Protein AF-A0A5K1AE03-F1 (afdb_monomer)

Radius of gyration: 15.59 Å; Cα contacts (8 Å, |Δi|>4): 32; chains: 1; bounding box: 34×25×38 Å

Foldseek 3Di:
DVVVVVVCVVVVHDDDDDDFDQADPPDPDDGVVSNVVRVVVRVVVSVVVVVVVCVVCVPDDPVVD

InterPro domains:
  IPR035994 Nucleoside phosphorylase superfamily [G3DSA:3.40.50.1580] (1-65)
  IPR035994 Nucleoside phosphorylase superfamily [SSF53167] (1-57)
  IPR044580 5'-Methylthioadenosine/S-adenosylhomocysteine nucleosidase [PTHR46994] (1-65)

Secondary structure (DSSP, 8-state):
-HHHHHHHHHTT----------S-TTSSS-HHHHHHHHHHHHHHHHHHHHHHHHHHHTT--GGG-

pLDDT: mean 98.05, std 0.97, range [94.0, 98.81]

Sequence (65 aa):
GAAVAYVADLFSVPCIFLKAVTDIVDGDKPTPEEFLQNLVAVTAALDRTVIKVVDFISGKCLSEL

Structure (mmCIF, N/CA/C/O backbone):
data_AF-A0A5K1AE03-F1
#
_entry.id   AF-A0A5K1AE03-F1
#
loop_
_atom_site.group_PDB
_atom_site.id
_atom_site.type_symbol
_atom_site.label_atom_id
_atom_site.label_alt_id
_atom_site.label_comp_id
_atom_site.label_asym_id
_atom_site.label_entity_id
_atom_site.label_seq_id
_atom_site.pdbx_PDB_ins_code
_atom_site.Cartn_x
_atom_site.Cartn_y
_atom_site.Cartn_z
_atom_site.occupancy
_atom_site.B_iso_or_equiv
_atom_site.auth_seq_id
_atom_site.auth_comp_id
_atom_site.auth_asym_id
_atom_site.auth_atom_id
_atom_site.pdbx_PDB_model_num
ATOM 1 N N . GLY A 1 1 ? 1.948 -6.830 2.820 1.00 95.19 1 GLY A N 1
ATOM 2 C CA . GLY A 1 1 ? 0.480 -6.7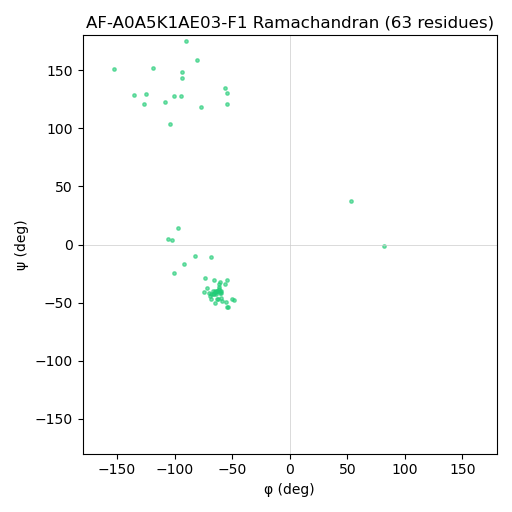13 2.768 1.00 95.19 1 GLY A CA 1
ATOM 3 C C . GLY A 1 1 ? -0.110 -7.704 3.736 1.00 95.19 1 GLY A C 1
ATOM 4 O O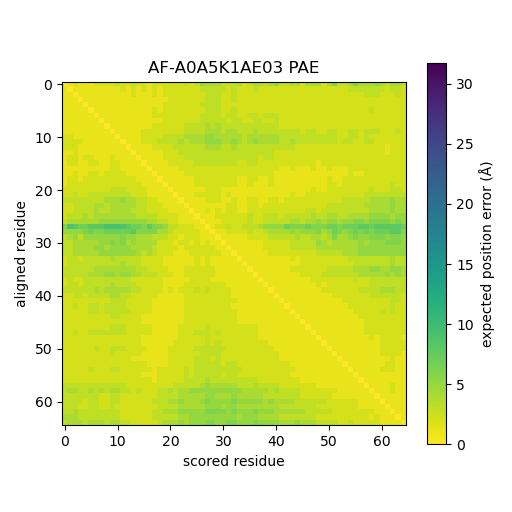 . GLY A 1 1 ? -0.415 -7.319 4.851 1.00 95.19 1 GLY A O 1
ATOM 5 N N . ALA A 1 2 ? -0.124 -8.982 3.355 1.00 98.25 2 ALA A N 1
ATOM 6 C CA . ALA A 1 2 ? -0.692 -10.076 4.146 1.00 98.25 2 ALA A CA 1
ATOM 7 C C . ALA A 1 2 ? -0.253 -10.113 5.622 1.00 98.25 2 ALA A C 1
ATOM 9 O O . ALA A 1 2 ? -1.110 -10.168 6.487 1.00 98.25 2 ALA A O 1
ATOM 10 N N . ALA A 1 3 ? 1.043 -9.998 5.933 1.00 98.62 3 ALA A N 1
ATOM 11 C CA . ALA A 1 3 ? 1.501 -10.004 7.330 1.00 98.62 3 ALA A CA 1
ATOM 12 C C . ALA A 1 3 ? 0.937 -8.838 8.172 1.00 98.62 3 ALA A C 1
ATOM 14 O O . ALA A 1 3 ? 0.610 -9.023 9.338 1.00 98.62 3 ALA A O 1
ATOM 15 N N . VAL A 1 4 ? 0.779 -7.649 7.577 1.00 98.62 4 VAL A N 1
ATOM 16 C CA . VAL A 1 4 ? 0.161 -6.491 8.250 1.00 98.62 4 VAL A CA 1
ATOM 17 C C . VAL A 1 4 ? -1.332 -6.739 8.462 1.00 98.62 4 VAL A C 1
ATOM 19 O O . VAL A 1 4 ? -1.830 -6.507 9.556 1.00 98.62 4 VAL A O 1
ATOM 22 N N . ALA A 1 5 ? -2.025 -7.260 7.442 1.00 98.69 5 ALA A N 1
ATOM 23 C CA . ALA A 1 5 ? -3.441 -7.615 7.543 1.00 98.69 5 ALA A CA 1
ATOM 24 C C . ALA A 1 5 ? -3.678 -8.686 8.616 1.00 98.69 5 ALA A C 1
ATOM 26 O O . ALA A 1 5 ? -4.602 -8.561 9.404 1.00 98.69 5 ALA A O 1
ATOM 27 N N . TYR A 1 6 ? -2.800 -9.689 8.684 1.00 98.75 6 TYR A N 1
ATOM 28 C CA . TYR A 1 6 ? -2.854 -10.748 9.685 1.00 98.75 6 TYR A CA 1
ATOM 29 C C . TYR A 1 6 ? -2.782 -10.186 11.107 1.00 98.75 6 TYR A C 1
ATOM 31 O O . TYR A 1 6 ? -3.613 -10.516 11.942 1.00 98.75 6 TYR A O 1
ATOM 39 N N . VAL A 1 7 ? -1.830 -9.291 11.385 1.00 98.75 7 VAL A N 1
ATOM 40 C CA . VAL A 1 7 ? -1.738 -8.668 12.712 1.00 98.75 7 VAL A CA 1
ATOM 41 C C . VAL A 1 7 ? -2.943 -7.767 12.991 1.00 98.75 7 VAL A C 1
ATOM 43 O O . VAL A 1 7 ? -3.454 -7.790 14.104 1.00 98.75 7 VAL A O 1
ATOM 46 N N . ALA A 1 8 ? -3.429 -7.003 12.009 1.00 98.75 8 ALA A N 1
ATOM 47 C CA . ALA A 1 8 ? -4.623 -6.174 12.186 1.00 98.75 8 ALA A CA 1
ATOM 48 C C . ALA A 1 8 ? -5.867 -7.013 12.535 1.00 98.75 8 ALA A C 1
ATOM 50 O O . ALA A 1 8 ? -6.630 -6.636 13.425 1.00 98.75 8 ALA A O 1
ATOM 51 N N . ASP A 1 9 ? -6.017 -8.175 11.895 1.00 98.69 9 ASP A N 1
ATOM 52 C CA . ASP A 1 9 ? -7.097 -9.133 12.141 1.00 98.69 9 ASP A CA 1
ATOM 53 C C . ASP A 1 9 ? -7.051 -9.711 13.565 1.00 98.69 9 ASP A C 1
ATOM 55 O O . ASP A 1 9 ? -8.069 -9.713 14.258 1.00 98.69 9 ASP A O 1
ATOM 59 N N . LEU A 1 10 ? -5.858 -10.069 14.071 1.00 98.81 10 LEU A N 1
ATOM 60 C CA . LEU A 1 10 ? -5.679 -10.553 15.453 1.00 98.81 10 LEU A CA 1
ATOM 61 C C . LEU A 1 10 ? -6.231 -9.588 16.515 1.00 98.81 10 LEU A C 1
ATOM 63 O O . LEU A 1 10 ? -6.663 -10.030 17.579 1.00 98.81 10 LEU A O 1
ATOM 67 N N . PHE A 1 11 ? -6.209 -8.283 16.238 1.00 98.69 11 PHE A N 1
ATOM 68 C CA . PHE A 1 11 ? -6.705 -7.245 17.144 1.00 98.69 11 PHE A CA 1
ATOM 69 C C . PHE A 1 11 ? -8.049 -6.650 16.711 1.00 98.69 11 PHE A C 1
ATOM 71 O O . PHE A 1 11 ? -8.521 -5.709 17.346 1.00 98.69 11 PHE A O 1
ATOM 78 N N . SER A 1 12 ? -8.669 -7.176 15.648 1.00 98.19 12 SER A N 1
ATOM 79 C CA . SER A 1 12 ? -9.912 -6.638 15.077 1.00 98.19 12 SER A CA 1
ATOM 80 C C . SER A 1 12 ? -9.826 -5.136 14.754 1.00 98.19 12 SER A C 1
ATOM 82 O O . SER A 1 12 ? -10.784 -4.386 14.943 1.00 98.1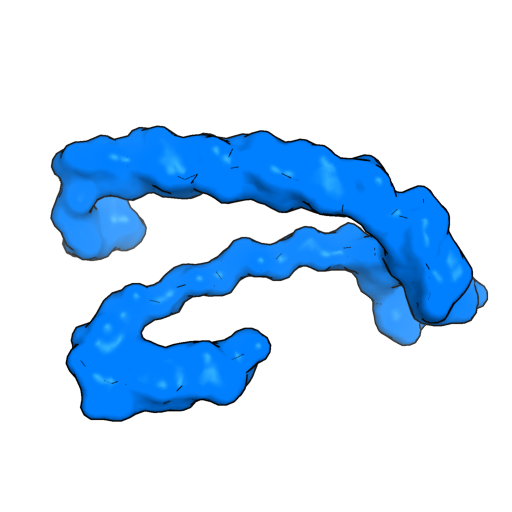9 12 SER A O 1
ATOM 84 N N . VAL A 1 13 ? -8.663 -4.681 14.277 1.00 98.62 13 VAL A N 1
ATOM 85 C CA . VAL A 1 13 ? -8.421 -3.283 13.898 1.00 98.62 13 VAL A CA 1
ATOM 86 C C . VAL A 1 13 ? -8.667 -3.114 12.392 1.00 98.62 13 VAL A C 1
ATOM 88 O O . VAL A 1 13 ? -8.059 -3.841 11.602 1.00 98.62 13 VAL A O 1
ATOM 91 N N . PRO A 1 14 ? -9.502 -2.150 11.951 1.00 98.12 14 PRO A N 1
ATOM 92 C CA . PRO A 1 14 ? -9.682 -1.853 10.531 1.00 98.12 14 PRO A CA 1
ATOM 93 C C . PRO A 1 14 ? -8.351 -1.525 9.843 1.00 98.12 14 PRO A C 1
ATOM 95 O O . PRO A 1 14 ? -7.554 -0.737 10.350 1.00 98.12 14 PRO A O 1
ATOM 98 N N . CYS A 1 15 ? -8.116 -2.105 8.666 1.00 98.00 15 CYS A N 1
ATOM 99 C CA . CYS A 1 15 ? -6.868 -1.941 7.925 1.00 98.00 15 CYS A CA 1
ATOM 100 C C . CYS A 1 15 ? -7.150 -1.681 6.441 1.00 98.00 15 CYS A C 1
ATOM 102 O O . CYS A 1 15 ? -7.867 -2.448 5.800 1.00 98.00 15 CYS A O 1
ATOM 104 N N . ILE A 1 16 ? -6.560 -0.618 5.890 1.00 97.88 16 ILE A N 1
ATOM 105 C CA . ILE A 1 16 ? -6.593 -0.293 4.458 1.00 97.88 16 ILE A CA 1
ATOM 106 C C . ILE A 1 16 ? -5.173 -0.284 3.890 1.00 97.88 16 ILE A C 1
ATOM 108 O O . ILE A 1 16 ? -4.206 0.002 4.597 1.00 97.88 16 ILE A O 1
ATOM 112 N N . PHE A 1 17 ? -5.037 -0.582 2.599 1.00 98.50 17 PHE A N 1
ATOM 113 C CA . PHE A 1 17 ? -3.746 -0.631 1.916 1.00 98.50 17 PHE A CA 1
ATOM 114 C C . PHE A 1 17 ? -3.743 0.288 0.703 1.00 98.50 17 PHE A C 1
ATOM 116 O O . PHE A 1 17 ? -4.596 0.177 -0.171 1.00 98.50 17 PHE A O 1
ATOM 123 N N . LEU A 1 18 ? -2.715 1.128 0.611 1.00 98.50 18 LEU A N 1
ATOM 124 C CA . LEU A 1 18 ? -2.376 1.861 -0.602 1.00 98.50 18 LEU A CA 1
ATOM 125 C C . LEU A 1 18 ? -1.098 1.249 -1.181 1.00 98.50 18 LEU A C 1
ATOM 127 O O . LEU A 1 18 ? -0.079 1.134 -0.494 1.00 98.50 18 LEU A O 1
ATOM 131 N N . LYS A 1 19 ? -1.170 0.794 -2.432 1.00 98.25 19 LYS A N 1
ATOM 132 C CA . LYS A 1 19 ? -0.059 0.184 -3.168 1.00 98.25 19 LYS A CA 1
ATOM 133 C C . LYS A 1 19 ? 0.102 0.917 -4.486 1.00 98.25 19 LYS A C 1
ATOM 135 O O . LYS A 1 19 ? -0.837 0.979 -5.270 1.00 98.25 19 LYS A O 1
ATOM 140 N N . ALA A 1 20 ? 1.280 1.483 -4.703 1.00 98.25 20 ALA A N 1
ATOM 141 C CA . ALA A 1 20 ? 1.605 2.176 -5.935 1.00 98.25 20 ALA A CA 1
ATOM 142 C C . ALA A 1 20 ? 2.442 1.242 -6.815 1.00 98.25 20 ALA A C 1
ATOM 144 O O . ALA A 1 20 ? 3.411 0.655 -6.337 1.00 98.25 20 ALA A O 1
ATOM 145 N N . VAL A 1 21 ? 2.019 1.063 -8.065 1.00 98.25 21 VAL A N 1
ATOM 146 C CA . VAL A 1 21 ? 2.663 0.151 -9.015 1.00 98.25 21 VAL A CA 1
ATOM 147 C C . VAL A 1 21 ? 3.929 0.810 -9.551 1.00 98.25 21 VAL A C 1
ATOM 149 O O . VAL A 1 21 ? 3.861 1.882 -10.149 1.00 98.25 21 VAL A O 1
ATOM 152 N N . THR A 1 22 ? 5.073 0.182 -9.303 1.00 98.00 22 THR A N 1
ATOM 153 C CA . THR A 1 22 ? 6.406 0.636 -9.727 1.00 98.00 22 THR A CA 1
ATOM 154 C C . THR A 1 22 ? 6.914 -0.088 -10.965 1.00 98.00 22 THR A C 1
ATOM 156 O O . THR A 1 22 ? 7.723 0.462 -11.701 1.00 98.00 22 THR A O 1
ATOM 159 N N . ASP A 1 23 ? 6.420 -1.291 -11.204 1.00 98.31 23 ASP A N 1
ATOM 160 C CA . ASP A 1 23 ? 6.867 -2.209 -12.240 1.00 98.31 23 ASP A CA 1
ATOM 161 C C . ASP A 1 23 ? 5.705 -3.121 -12.643 1.00 98.31 23 ASP A C 1
ATOM 163 O O . ASP A 1 23 ? 4.791 -3.375 -11.850 1.00 98.31 23 ASP A O 1
ATOM 167 N N . ILE A 1 24 ? 5.720 -3.565 -13.896 1.00 97.75 24 ILE A N 1
ATOM 168 C CA . ILE A 1 24 ? 4.704 -4.435 -14.481 1.00 97.75 24 ILE A CA 1
ATOM 169 C C . ILE A 1 24 ? 5.290 -5.841 -14.574 1.00 97.75 24 ILE A C 1
ATOM 171 O O . ILE A 1 24 ? 6.120 -6.132 -15.430 1.00 97.75 24 ILE A O 1
ATOM 175 N N . VAL A 1 25 ? 4.864 -6.719 -13.665 1.00 97.38 25 VAL A N 1
ATOM 176 C CA . VAL A 1 25 ? 5.421 -8.076 -13.512 1.00 97.38 25 VAL A CA 1
ATOM 177 C C . VAL A 1 25 ? 5.245 -8.931 -14.771 1.00 97.38 25 VAL A C 1
ATOM 179 O O . VAL A 1 25 ? 6.092 -9.764 -15.074 1.00 97.38 25 VAL A O 1
ATOM 182 N N . ASP A 1 26 ? 4.148 -8.732 -15.494 1.00 97.06 26 ASP A N 1
ATOM 183 C CA . ASP A 1 26 ? 3.814 -9.390 -16.758 1.00 97.06 26 ASP A CA 1
ATOM 184 C C . ASP A 1 26 ? 4.181 -8.546 -17.992 1.00 97.06 26 ASP A C 1
ATOM 186 O O . ASP A 1 26 ? 3.732 -8.837 -19.100 1.00 97.06 26 ASP A O 1
ATOM 190 N N . GLY A 1 27 ? 4.987 -7.497 -17.806 1.00 96.00 27 GLY A N 1
ATOM 191 C CA . GLY A 1 27 ? 5.467 -6.621 -18.867 1.00 96.00 27 GLY A CA 1
ATOM 192 C C . GLY A 1 27 ? 6.785 -7.085 -19.487 1.00 96.00 27 GLY A C 1
ATOM 193 O O . GLY A 1 27 ? 7.441 -8.018 -19.030 1.00 96.00 27 GLY A O 1
ATOM 194 N N . ASP A 1 28 ? 7.204 -6.375 -20.533 1.00 96.19 28 ASP A N 1
ATOM 195 C CA . ASP A 1 28 ? 8.400 -6.730 -21.309 1.00 96.19 28 ASP A CA 1
ATOM 196 C C . ASP A 1 28 ? 9.717 -6.235 -20.680 1.00 96.19 28 ASP A C 1
ATOM 198 O O . ASP A 1 28 ? 10.804 -6.576 -21.155 1.00 96.19 28 ASP A O 1
ATOM 202 N N . LYS A 1 29 ? 9.652 -5.387 -19.643 1.00 94.69 29 LYS A N 1
ATOM 203 C CA . LYS A 1 29 ? 10.840 -4.809 -19.004 1.00 94.69 29 LYS A CA 1
ATOM 204 C C . LYS A 1 29 ? 11.293 -5.644 -17.802 1.00 94.69 29 LYS A C 1
ATOM 206 O O . LYS A 1 29 ? 10.457 -6.105 -17.031 1.00 94.69 29 LYS A O 1
ATOM 211 N N . PRO A 1 30 ? 12.610 -5.764 -17.571 1.00 97.25 30 PRO A N 1
ATOM 212 C CA . PRO A 1 30 ? 13.138 -6.269 -16.310 1.00 97.25 30 PRO A CA 1
ATOM 213 C C . PRO A 1 30 ? 12.606 -5.482 -15.098 1.00 97.25 30 PRO A C 1
ATOM 215 O O . PRO A 1 30 ? 12.642 -4.248 -15.078 1.00 97.25 30 PRO A O 1
ATOM 218 N N . THR A 1 31 ? 12.110 -6.199 -14.084 1.00 97.38 31 THR A N 1
ATOM 219 C CA . THR A 1 31 ? 11.436 -5.583 -12.930 1.00 97.38 31 THR A CA 1
ATOM 220 C C . THR A 1 31 ? 12.335 -4.667 -12.091 1.00 97.38 31 THR A C 1
ATOM 222 O O . THR A 1 31 ? 11.859 -3.594 -11.718 1.00 97.38 31 THR A O 1
ATOM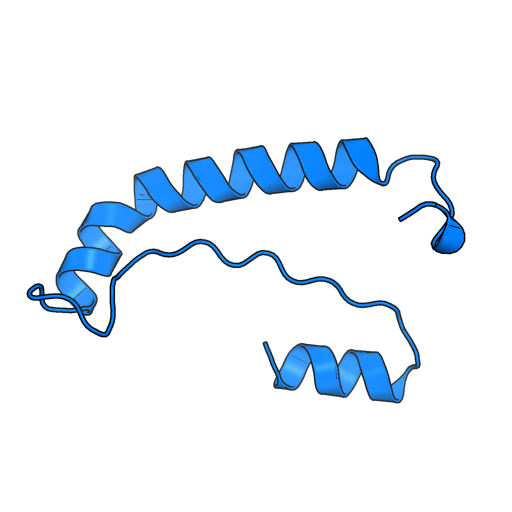 225 N N . PRO A 1 32 ? 13.622 -4.980 -11.812 1.00 96.88 32 PRO A N 1
ATOM 226 C CA . PRO A 1 32 ? 14.471 -4.080 -11.026 1.00 96.88 32 PRO A CA 1
ATOM 227 C C . PRO A 1 32 ? 14.706 -2.733 -11.721 1.00 96.88 32 PRO A C 1
ATOM 229 O O . PRO A 1 32 ? 14.690 -1.681 -11.081 1.00 96.88 32 PRO A O 1
ATOM 232 N N . GLU A 1 33 ? 14.903 -2.758 -13.035 1.00 97.56 33 GLU A N 1
ATOM 233 C CA . GLU A 1 33 ? 15.151 -1.587 -13.865 1.00 97.56 33 GLU A CA 1
ATOM 234 C C . GLU A 1 33 ? 13.907 -0.703 -13.950 1.00 97.56 33 GLU A C 1
ATOM 236 O O . GLU A 1 33 ? 14.000 0.507 -13.733 1.00 97.56 33 GLU A O 1
ATOM 241 N N . GLU A 1 34 ? 12.737 -1.295 -14.212 1.00 98.38 34 GLU A N 1
ATOM 242 C CA . GLU A 1 34 ? 11.480 -0.548 -14.260 1.00 98.38 34 GLU A CA 1
ATOM 243 C C . GLU A 1 34 ? 11.116 0.038 -12.889 1.00 98.38 34 GLU A C 1
ATOM 245 O O . GLU A 1 34 ? 10.742 1.212 -12.803 1.00 98.38 34 GLU A O 1
ATOM 250 N N . PHE A 1 35 ? 11.330 -0.727 -11.813 1.00 98.06 35 PHE A N 1
ATOM 251 C CA . PHE A 1 35 ? 11.158 -0.256 -10.443 1.00 98.06 35 PHE A CA 1
ATOM 252 C C . PHE A 1 35 ? 11.987 1.006 -10.178 1.00 98.06 35 PHE A C 1
ATOM 254 O O . PHE A 1 35 ? 11.439 2.027 -9.758 1.00 98.06 35 PHE A O 1
ATOM 261 N N . LEU A 1 36 ? 13.298 0.963 -10.448 1.00 98.00 36 LEU A N 1
ATOM 262 C CA . LEU A 1 36 ? 14.199 2.094 -10.198 1.00 98.00 36 LEU A CA 1
ATOM 263 C C . LEU A 1 36 ? 13.865 3.298 -11.081 1.00 98.00 36 LEU A C 1
ATOM 265 O O . LEU A 1 36 ? 13.878 4.431 -10.596 1.00 98.00 36 LEU A O 1
ATOM 269 N N . GLN A 1 37 ? 13.530 3.060 -12.352 1.00 98.00 37 GLN A N 1
ATOM 270 C CA . GLN A 1 37 ? 13.123 4.104 -13.290 1.00 98.00 37 GLN A CA 1
ATOM 271 C C . GLN A 1 37 ? 11.874 4.851 -12.800 1.00 98.00 37 GLN A C 1
ATOM 273 O O . GLN A 1 37 ? 11.799 6.077 -12.907 1.00 98.00 37 GLN A O 1
ATOM 278 N N . ASN A 1 38 ? 10.898 4.125 -12.254 1.00 98.38 38 ASN A N 1
ATOM 279 C CA . ASN A 1 38 ? 9.601 4.682 -11.878 1.00 98.38 38 ASN A CA 1
ATOM 280 C C . ASN A 1 38 ? 9.53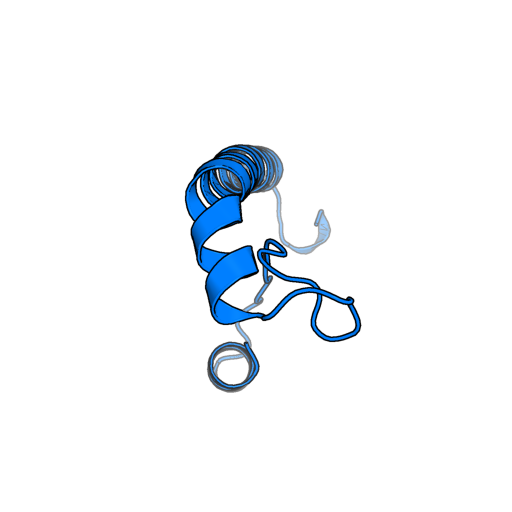8 5.173 -10.425 1.00 98.38 38 ASN A C 1
ATOM 282 O O . ASN A 1 38 ? 8.636 5.946 -10.088 1.00 98.38 38 ASN A O 1
ATOM 286 N N . LEU A 1 39 ? 10.482 4.767 -9.567 1.00 98.31 39 LEU A N 1
ATOM 287 C CA . LEU A 1 39 ? 10.422 4.952 -8.114 1.00 98.31 39 LEU A CA 1
ATOM 288 C C . LEU A 1 39 ? 10.100 6.392 -7.693 1.00 98.31 39 LEU A C 1
ATOM 290 O O . LEU A 1 39 ? 9.221 6.603 -6.856 1.00 98.31 39 LEU A O 1
ATOM 294 N N . VAL A 1 40 ? 10.763 7.390 -8.285 1.00 98.50 40 VAL A N 1
ATOM 295 C CA . VAL A 1 40 ? 10.556 8.809 -7.941 1.00 98.50 40 VAL A CA 1
ATOM 296 C C . VAL A 1 40 ? 9.136 9.264 -8.289 1.00 98.50 40 VAL A C 1
ATOM 298 O O . VAL A 1 40 ? 8.436 9.832 -7.448 1.00 98.50 40 VAL A 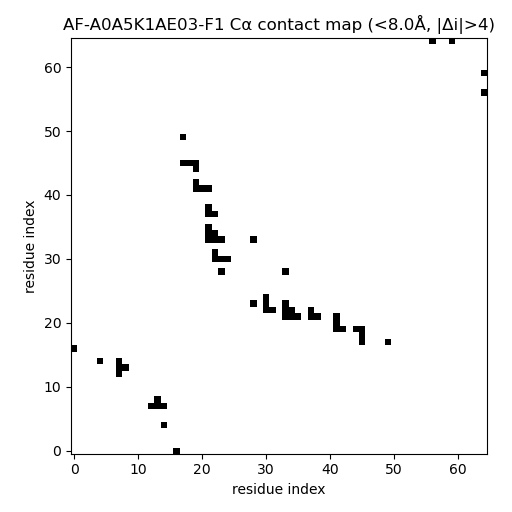O 1
ATOM 301 N N . ALA A 1 41 ? 8.687 8.993 -9.515 1.00 98.62 41 ALA A N 1
ATOM 302 C CA . ALA A 1 41 ? 7.378 9.426 -9.995 1.00 98.62 41 ALA A CA 1
ATOM 303 C C . ALA A 1 41 ? 6.235 8.732 -9.237 1.00 98.62 41 ALA A C 1
ATOM 305 O O . ALA A 1 41 ? 5.260 9.375 -8.839 1.00 98.62 41 ALA A O 1
ATOM 306 N N . VAL A 1 42 ? 6.378 7.429 -8.996 1.00 98.62 42 VAL A N 1
ATOM 307 C CA . VAL A 1 42 ? 5.373 6.608 -8.318 1.00 98.62 42 VAL A CA 1
ATOM 308 C C . VAL A 1 42 ? 5.305 6.937 -6.827 1.00 98.62 42 VAL A C 1
ATOM 310 O O . VAL A 1 42 ? 4.207 7.040 -6.283 1.00 98.62 42 VAL A O 1
ATOM 313 N N . THR A 1 43 ? 6.437 7.216 -6.174 1.00 98.62 43 THR A N 1
ATOM 314 C CA . THR A 1 43 ? 6.444 7.674 -4.774 1.00 98.62 43 THR A CA 1
ATOM 315 C C . THR A 1 43 ? 5.762 9.036 -4.630 1.00 98.62 43 THR A C 1
ATOM 317 O O . THR A 1 43 ? 4.951 9.212 -3.727 1.00 98.62 43 THR A O 1
ATOM 320 N N . ALA A 1 44 ? 5.984 9.975 -5.558 1.00 98.62 44 ALA A N 1
ATOM 321 C CA . ALA A 1 44 ? 5.273 11.258 -5.566 1.00 98.62 44 ALA A CA 1
ATOM 322 C C . ALA A 1 44 ? 3.761 11.107 -5.845 1.00 98.62 44 ALA A C 1
ATOM 324 O O . ALA A 1 44 ? 2.939 11.905 -5.388 1.00 98.62 44 ALA A O 1
ATOM 325 N N . ALA A 1 45 ? 3.353 10.099 -6.621 1.00 98.75 45 ALA A N 1
ATOM 326 C CA . ALA A 1 45 ? 1.940 9.768 -6.800 1.00 98.75 45 ALA A CA 1
ATOM 327 C C . ALA A 1 45 ? 1.328 9.166 -5.525 1.00 98.75 45 ALA A C 1
ATOM 329 O O . ALA A 1 45 ? 0.217 9.548 -5.146 1.00 98.75 45 ALA A O 1
ATOM 330 N N . LEU A 1 46 ? 2.060 8.279 -4.845 1.00 98.81 46 LEU A N 1
ATOM 331 C CA . LEU A 1 46 ? 1.640 7.692 -3.577 1.00 98.81 46 LEU A CA 1
ATOM 332 C C . LEU A 1 46 ? 1.497 8.759 -2.487 1.00 98.81 46 LEU A C 1
ATOM 334 O O . LEU A 1 46 ? 0.452 8.806 -1.849 1.00 98.81 46 LEU A O 1
ATOM 338 N N . ASP A 1 47 ? 2.477 9.650 -2.340 1.00 98.69 47 ASP A N 1
ATOM 339 C CA . ASP A 1 47 ? 2.466 10.765 -1.382 1.00 98.69 47 ASP A CA 1
ATOM 340 C C . ASP A 1 47 ? 1.200 11.629 -1.517 1.00 98.69 47 ASP A C 1
ATOM 342 O O . ASP A 1 47 ? 0.394 11.742 -0.592 1.00 98.69 47 ASP A O 1
ATOM 346 N N . ARG A 1 48 ? 0.925 12.116 -2.734 1.00 98.75 48 ARG A N 1
ATOM 347 C CA . ARG A 1 48 ? -0.292 12.893 -3.024 1.00 98.75 48 ARG A CA 1
ATOM 348 C C . ARG A 1 48 ? -1.581 12.117 -2.759 1.00 98.75 48 ARG A C 1
ATOM 350 O O . ARG A 1 48 ? -2.597 12.721 -2.424 1.00 98.75 48 ARG A O 1
ATOM 357 N N . THR A 1 49 ? -1.571 10.801 -2.956 1.00 98.81 49 THR A N 1
ATOM 358 C CA . THR A 1 49 ? -2.745 9.951 -2.716 1.00 98.81 49 THR A CA 1
ATOM 359 C C . THR A 1 49 ? -2.975 9.745 -1.223 1.00 98.81 49 THR A C 1
ATOM 361 O O . THR A 1 49 ? -4.112 9.841 -0.773 1.00 98.81 49 THR A O 1
ATOM 364 N N . VAL A 1 50 ? -1.910 9.534 -0.447 1.00 98.69 50 VAL A N 1
ATOM 365 C CA . VAL A 1 50 ? -1.975 9.397 1.014 1.00 98.69 50 VAL A CA 1
ATOM 366 C C . VAL A 1 50 ? -2.559 10.659 1.645 1.00 98.69 50 VAL A C 1
ATOM 368 O O . VAL A 1 50 ? -3.478 10.539 2.448 1.00 98.69 50 VAL A O 1
ATOM 371 N N . ILE A 1 51 ? -2.110 11.849 1.229 1.00 98.75 51 ILE A N 1
ATOM 372 C CA . ILE A 1 51 ? -2.654 13.128 1.721 1.00 98.75 51 ILE A CA 1
ATOM 373 C C . ILE A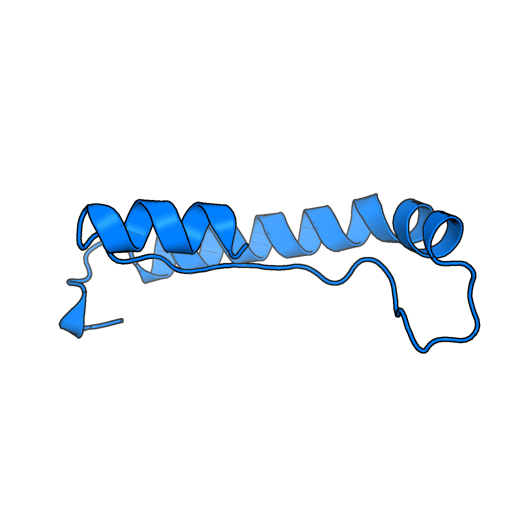 1 51 ? -4.171 13.189 1.498 1.00 98.75 51 ILE A C 1
ATOM 375 O O . ILE A 1 51 ? -4.926 13.404 2.439 1.00 98.75 51 ILE A O 1
ATOM 379 N N . LYS A 1 52 ? -4.637 12.888 0.278 1.00 98.75 52 LYS A N 1
ATOM 380 C CA . LYS A 1 52 ? -6.073 12.885 -0.049 1.00 98.75 52 LYS A CA 1
ATOM 381 C C . LYS A 1 52 ? -6.877 11.877 0.771 1.00 98.75 52 LYS A C 1
ATOM 383 O O . LYS A 1 52 ? -8.012 12.162 1.133 1.00 98.75 52 LYS A O 1
ATOM 388 N N . VAL A 1 53 ? -6.320 10.693 1.029 1.00 98.62 53 VAL A N 1
ATOM 389 C CA . VAL A 1 53 ? -6.990 9.656 1.829 1.00 98.62 53 VAL A CA 1
ATOM 390 C C . VAL A 1 53 ? -7.102 10.090 3.289 1.00 98.62 53 VAL A C 1
ATOM 392 O O . VAL A 1 53 ? -8.167 9.939 3.880 1.00 98.62 53 VAL A O 1
ATOM 395 N N . VAL A 1 54 ? -6.044 10.674 3.858 1.00 98.44 54 VAL A N 1
ATOM 396 C CA . VAL A 1 54 ? -6.073 11.222 5.222 1.00 98.44 54 VAL A CA 1
ATOM 397 C C . VAL A 1 54 ? -7.089 12.359 5.326 1.00 98.44 54 VAL A C 1
ATOM 399 O O . VAL A 1 54 ? -7.927 12.333 6.227 1.00 98.44 54 VAL A O 1
ATOM 402 N N . ASP A 1 55 ? -7.075 13.298 4.377 1.00 98.62 55 ASP A N 1
ATOM 403 C CA . ASP A 1 55 ? -8.037 14.404 4.322 1.00 98.62 55 ASP A CA 1
ATOM 404 C C . ASP A 1 55 ? -9.479 13.896 4.205 1.00 98.62 55 ASP A C 1
ATOM 406 O O . ASP A 1 55 ? -10.375 14.424 4.860 1.00 98.62 55 ASP A O 1
ATOM 410 N N . PHE A 1 56 ? -9.711 12.846 3.408 1.00 98.50 56 PHE A N 1
ATOM 411 C CA . PHE A 1 56 ? -11.032 12.238 3.259 1.00 98.50 56 PHE A CA 1
ATOM 412 C C . PHE A 1 56 ? -11.521 11.576 4.551 1.00 98.50 56 PHE A C 1
ATOM 414 O O . PHE A 1 56 ? -12.693 11.715 4.886 1.00 98.50 56 PHE A O 1
ATOM 421 N N . ILE A 1 57 ? -10.649 10.856 5.266 1.00 98.50 57 ILE A N 1
ATOM 422 C CA . ILE A 1 57 ? -10.995 10.136 6.504 1.00 98.50 57 ILE A CA 1
ATOM 423 C C . ILE A 1 57 ? -11.192 11.099 7.683 1.00 98.50 57 ILE A C 1
ATOM 425 O O . ILE A 1 57 ? -11.952 10.800 8.604 1.00 98.50 57 ILE A O 1
ATOM 429 N N . SER A 1 58 ? -10.516 12.248 7.678 1.00 98.38 58 SER A N 1
ATOM 430 C CA . SER A 1 58 ? -10.576 13.220 8.769 1.00 98.38 58 SER A CA 1
ATOM 431 C C . SER A 1 58 ? -12.019 13.629 9.096 1.00 98.38 58 SER A C 1
ATOM 433 O O . SER A 1 58 ? -12.754 14.134 8.250 1.00 98.38 58 SER A O 1
ATOM 435 N N . GLY A 1 59 ? -12.438 13.391 10.343 1.00 98.38 59 GLY A N 1
ATOM 436 C CA . GLY A 1 59 ? -13.790 13.694 10.824 1.00 98.38 59 GLY A CA 1
ATOM 437 C C . GLY A 1 59 ? -14.868 12.653 10.493 1.00 98.38 59 GLY A C 1
ATOM 438 O O . GLY A 1 59 ? -16.003 12.844 10.922 1.00 98.38 59 GLY A O 1
ATOM 439 N N . LYS A 1 60 ? -14.538 11.561 9.786 1.00 98.56 60 LYS A N 1
ATOM 440 C CA . LYS A 1 60 ? -15.463 10.456 9.485 1.00 98.56 60 LYS A CA 1
ATOM 441 C C . LYS A 1 60 ? -15.375 9.319 10.504 1.00 98.56 60 LYS A C 1
ATOM 443 O O . LYS A 1 60 ? -14.308 8.993 11.022 1.00 98.56 60 LYS A O 1
ATOM 448 N N . CYS A 1 61 ? -16.502 8.658 10.731 1.00 98.25 61 CYS A N 1
ATOM 449 C CA . CYS A 1 61 ? -16.596 7.343 11.350 1.00 98.25 61 CYS A CA 1
ATOM 450 C C . CYS A 1 61 ? -16.302 6.240 10.322 1.00 98.25 61 CYS A C 1
ATOM 452 O O . CYS A 1 61 ? -16.490 6.428 9.123 1.00 98.25 61 CYS A O 1
ATOM 454 N N . LEU A 1 62 ? -15.928 5.043 10.790 1.00 97.06 62 LEU A N 1
ATOM 455 C CA . LEU A 1 62 ? -15.670 3.888 9.915 1.00 97.06 62 LEU A CA 1
ATOM 456 C C . LEU A 1 62 ? -16.862 3.536 9.009 1.00 97.06 62 LEU A C 1
ATOM 458 O O . LEU A 1 62 ? -16.662 3.112 7.881 1.00 97.06 62 LEU A O 1
ATOM 462 N N . SER A 1 63 ? -18.094 3.722 9.486 1.00 97.75 63 SER A N 1
ATOM 463 C CA . SER A 1 63 ? -19.319 3.474 8.712 1.00 97.75 63 SER A CA 1
ATOM 464 C C . 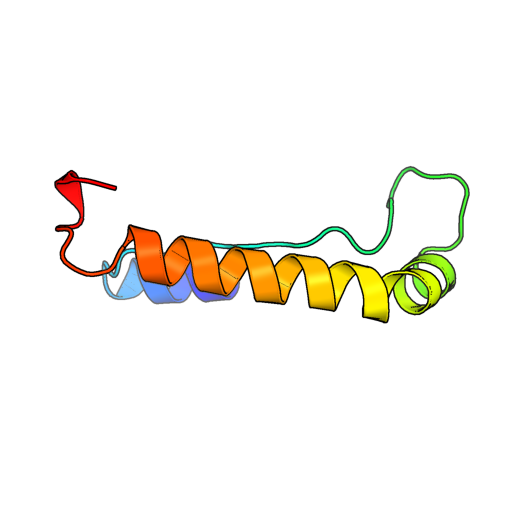SER A 1 63 ? -19.543 4.454 7.555 1.00 97.75 63 SER A C 1
ATOM 466 O O . SER A 1 63 ? -20.459 4.257 6.765 1.00 97.75 63 SER A O 1
ATOM 468 N N . GLU A 1 64 ? -18.770 5.538 7.497 1.00 97.56 64 GLU A N 1
ATOM 469 C CA . GLU A 1 64 ? -18.827 6.565 6.450 1.00 97.56 64 GLU A CA 1
ATOM 470 C C . GLU A 1 64 ? -17.685 6.423 5.429 1.00 97.56 64 GLU A C 1
ATOM 472 O O . GLU A 1 64 ? -17.535 7.291 4.557 1.00 97.56 64 GLU A O 1
ATOM 477 N N . LEU A 1 65 ? -16.865 5.374 5.580 1.00 94.00 65 LEU A N 1
ATOM 478 C CA . LEU A 1 65 ? -15.773 4.995 4.684 1.00 94.00 65 L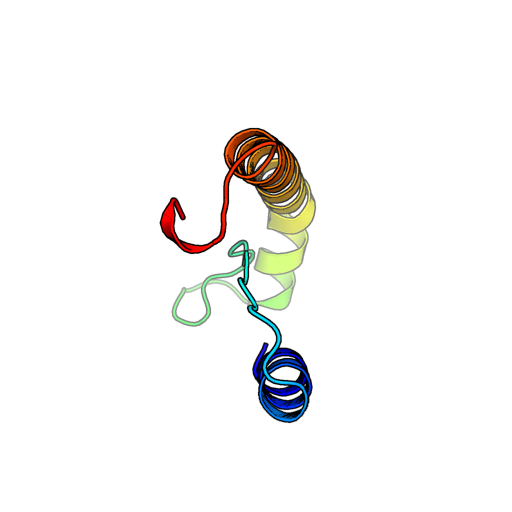EU A CA 1
ATOM 479 C C . LEU A 1 65 ? -16.207 3.905 3.700 1.00 94.00 65 LEU A C 1
ATOM 481 O O . LEU A 1 65 ? -17.038 3.049 4.077 1.00 94.00 65 LEU A O 1
#

Organism: NCBI:txid210225

Mean predicted aligned error: 2.28 Å

Solvent-accessible surface area (backbone atoms only — not comparable to full-atom values): 4114 Å² total; per-residue (Å²): 108,68,72,59,51,52,56,29,56,78,68,74,45,94,81,86,84,90,82,70,78,40,52,54,91,92,49,94,59,61,54,73,61,39,27,63,72,30,42,67,65,36,48,56,52,42,50,60,48,51,54,53,52,52,61,66,48,61,94,56,58,77,91,76,106